Protein AF-A0A9D1XZH8-F1 (a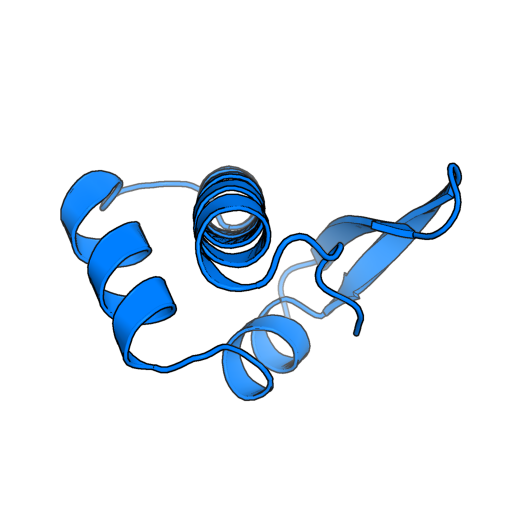fdb_monomer)

Radius of gyration: 10.8 Å; Cα contacts (8 Å, |Δi|>4): 61; chains: 1; bounding box: 28×24×22 Å

Mean predicted aligned error: 2.73 Å

Organism: NCBI:txid2838610

pLDDT: mean 93.77, std 5.54, range [65.88, 98.38]

Solvent-accessible surface area (backbone atoms only — not comparable to full-atom values): 3833 Å² total; per-residue (Å²): 134,58,74,33,76,47,67,56,97,88,39,79,40,82,42,52,42,69,62,48,61,74,72,48,60,66,70,53,49,52,49,33,47,73,74,46,68,87,68,55,73,54,61,45,51,56,47,32,41,52,53,44,27,72,76,70,74,44,83,73,83,131

Foldseek 3Di:
DDWEWDQDPNDTDIDDLVVLLVPADPVLLVVLCVVCPPDDSHSSVVSSQVVCCVVPVDGDDD

InterPro domains:
  IPR054398 AcrIC5-like domain [PF22147] (13-60)

Structure (mmCIF, N/CA/C/O backbone):
data_AF-A0A9D1XZH8-F1
#
_entry.id   AF-A0A9D1XZH8-F1
#
loop_
_atom_site.group_PDB
_atom_site.id
_atom_site.type_symbol
_atom_site.label_atom_id
_atom_site.label_alt_id
_at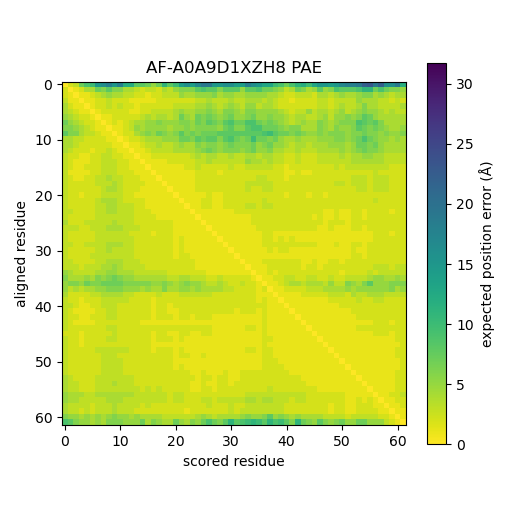om_site.label_comp_id
_atom_site.label_asym_id
_atom_site.label_entity_id
_atom_site.label_seq_id
_atom_site.pdbx_PDB_ins_code
_atom_site.Cartn_x
_atom_site.Cartn_y
_atom_site.Cartn_z
_atom_site.occupancy
_atom_site.B_iso_or_equiv
_atom_site.auth_seq_id
_atom_site.auth_comp_id
_atom_site.auth_asym_id
_atom_site.auth_atom_id
_atom_site.pdbx_PDB_model_num
ATOM 1 N N . MET A 1 1 ? -16.052 2.714 -8.771 1.00 65.88 1 MET A N 1
ATOM 2 C CA . MET A 1 1 ? -14.763 2.138 -8.370 1.00 65.88 1 MET A CA 1
ATOM 3 C C . MET A 1 1 ? -14.005 3.215 -7.615 1.00 65.88 1 MET A C 1
ATOM 5 O O . MET A 1 1 ? -14.089 4.376 -8.021 1.00 65.88 1 MET A O 1
ATOM 9 N N . ALA A 1 2 ? -13.413 2.874 -6.471 1.00 89.38 2 ALA A N 1
ATOM 10 C CA . ALA A 1 2 ? -12.648 3.825 -5.669 1.00 89.38 2 ALA A CA 1
ATOM 11 C C . ALA A 1 2 ? -11.304 4.113 -6.349 1.00 89.38 2 ALA A C 1
ATOM 13 O O . ALA A 1 2 ? -10.733 3.241 -7.003 1.00 89.38 2 ALA A O 1
ATOM 14 N N . LYS A 1 3 ? -10.819 5.346 -6.215 1.00 94.31 3 LYS A N 1
ATOM 15 C CA . LYS A 1 3 ? -9.514 5.751 -6.735 1.00 94.31 3 LYS A CA 1
ATOM 16 C C . LYS A 1 3 ? -8.539 5.921 -5.585 1.00 94.31 3 LYS A C 1
ATOM 18 O O . LYS A 1 3 ? -8.898 6.497 -4.561 1.00 94.31 3 LYS A O 1
ATOM 23 N N . VAL A 1 4 ? -7.312 5.480 -5.803 1.00 94.62 4 VAL A N 1
ATOM 24 C CA . VAL A 1 4 ? -6.188 5.625 -4.873 1.00 94.62 4 VAL A CA 1
ATOM 25 C C . VAL A 1 4 ? -5.001 6.235 -5.600 1.00 94.62 4 VAL A C 1
ATOM 27 O O . VAL A 1 4 ? -4.889 6.132 -6.823 1.00 94.62 4 VAL A O 1
ATOM 30 N N . SER A 1 5 ? -4.124 6.891 -4.851 1.00 94.25 5 SER A N 1
ATOM 31 C CA . SER A 1 5 ? -2.879 7.445 -5.366 1.00 94.25 5 SER A CA 1
ATOM 32 C C . SER A 1 5 ? -1.723 6.493 -5.077 1.00 94.25 5 SER A C 1
ATOM 34 O O . SER A 1 5 ? -1.528 6.070 -3.934 1.00 94.25 5 SER A O 1
ATOM 36 N N . ILE A 1 6 ? -0.934 6.178 -6.102 1.00 90.62 6 ILE A N 1
ATOM 37 C CA . ILE A 1 6 ? 0.335 5.457 -5.966 1.00 90.62 6 ILE A CA 1
ATOM 38 C C . ILE A 1 6 ? 1.473 6.276 -6.574 1.00 90.62 6 ILE A C 1
ATOM 40 O O . ILE A 1 6 ? 1.312 6.889 -7.627 1.00 90.62 6 ILE A O 1
ATOM 44 N N . CYS A 1 7 ? 2.644 6.264 -5.935 1.00 86.44 7 CYS A N 1
ATOM 45 C CA . CYS A 1 7 ? 3.839 6.906 -6.480 1.00 86.44 7 CYS A CA 1
ATOM 46 C C . CYS A 1 7 ? 4.630 5.892 -7.311 1.00 86.44 7 CYS A C 1
ATOM 48 O O . CYS A 1 7 ? 5.106 4.891 -6.776 1.00 86.44 7 CYS A O 1
ATOM 50 N N . VAL A 1 8 ? 4.768 6.161 -8.611 1.00 80.38 8 VAL A N 1
ATOM 51 C CA . VAL A 1 8 ? 5.526 5.340 -9.566 1.00 80.38 8 VAL A CA 1
ATOM 52 C C . VAL A 1 8 ? 6.613 6.211 -10.185 1.00 80.38 8 VAL A C 1
ATOM 54 O O . VAL A 1 8 ? 6.313 7.211 -10.843 1.00 80.38 8 VAL A O 1
ATOM 57 N N . ASN A 1 9 ? 7.880 5.832 -9.997 1.00 83.38 9 ASN A N 1
ATOM 58 C CA . ASN A 1 9 ? 9.048 6.591 -10.468 1.00 83.38 9 ASN A CA 1
ATOM 59 C C . ASN A 1 9 ? 9.060 8.063 -10.001 1.00 83.38 9 ASN A C 1
ATOM 61 O O . ASN A 1 9 ? 9.477 8.946 -10.747 1.00 83.38 9 ASN A O 1
ATOM 65 N N . GLY A 1 10 ? 8.578 8.338 -8.784 1.00 83.75 10 GLY A N 1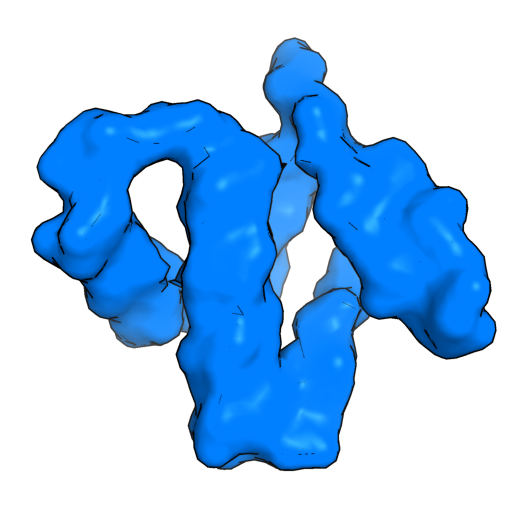
ATOM 66 C CA . GLY A 1 10 ? 8.548 9.690 -8.213 1.00 83.75 10 GLY A CA 1
ATOM 67 C C . GLY A 1 10 ? 7.349 10.550 -8.625 1.00 83.75 10 GLY A C 1
ATOM 68 O O . GLY A 1 10 ? 7.329 11.736 -8.304 1.00 83.75 10 GLY A O 1
ATOM 69 N N . TYR A 1 11 ? 6.360 9.978 -9.318 1.00 87.06 11 TYR A N 1
ATOM 70 C CA . TYR A 1 11 ? 5.137 10.676 -9.711 1.00 87.06 11 TYR A CA 1
ATOM 71 C C . TYR A 1 11 ? 3.904 9.961 -9.174 1.00 87.06 11 TYR A C 1
ATOM 73 O O . TYR A 1 11 ? 3.739 8.758 -9.390 1.00 87.06 11 TYR A O 1
ATOM 81 N N . ASP A 1 12 ? 3.020 10.726 -8.541 1.00 88.94 12 ASP A N 1
ATOM 82 C CA . ASP A 1 12 ? 1.721 10.238 -8.095 1.00 88.94 12 ASP A CA 1
ATOM 83 C C . ASP A 1 12 ? 0.798 9.992 -9.293 1.00 88.94 12 ASP A C 1
ATOM 85 O O . ASP A 1 12 ? 0.693 10.812 -10.213 1.00 88.94 12 ASP A O 1
ATOM 89 N N . ARG A 1 13 ? 0.124 8.843 -9.284 1.00 90.62 13 ARG A N 1
ATOM 90 C CA . ARG A 1 13 ? -0.872 8.451 -10.280 1.00 90.62 13 ARG A CA 1
ATOM 91 C C . ARG A 1 13 ? -2.128 7.972 -9.581 1.00 90.62 13 ARG A C 1
ATOM 93 O O . ARG A 1 13 ? -2.056 7.145 -8.677 1.00 90.62 13 ARG A O 1
ATOM 100 N N . GLU A 1 14 ? -3.272 8.454 -10.056 1.00 94.44 14 GLU A N 1
ATOM 101 C CA . GLU A 1 14 ? -4.558 7.873 -9.688 1.00 94.44 14 GLU A CA 1
ATOM 102 C C . GLU A 1 14 ? -4.745 6.541 -10.409 1.00 94.44 14 GLU A C 1
ATOM 104 O O . GLU A 1 14 ? -4.660 6.467 -11.638 1.00 94.44 14 GLU A O 1
ATOM 109 N N . VAL A 1 15 ? -5.046 5.509 -9.636 1.00 93.00 15 VAL A N 1
ATOM 110 C CA . VAL A 1 15 ? -5.323 4.161 -10.122 1.00 93.00 15 VAL A CA 1
ATOM 111 C C . VAL A 1 15 ? -6.610 3.637 -9.503 1.00 93.00 15 VAL A C 1
ATOM 113 O O . VAL A 1 15 ? -7.094 4.137 -8.484 1.00 93.00 15 VAL A O 1
ATOM 116 N N . ASP A 1 16 ? -7.193 2.651 -10.172 1.00 95.19 16 ASP A N 1
ATOM 117 C CA . ASP A 1 16 ? -8.404 1.985 -9.722 1.00 95.19 16 ASP A CA 1
ATOM 118 C C . ASP A 1 16 ? -8.083 1.009 -8.585 1.00 95.19 16 ASP A C 1
ATOM 120 O O . ASP A 1 16 ? -7.233 0.132 -8.743 1.00 95.19 16 ASP A O 1
ATOM 124 N N . PHE A 1 17 ? -8.746 1.165 -7.439 1.00 95.06 17 PHE A N 1
ATOM 125 C CA . PHE A 1 17 ? -8.478 0.349 -6.256 1.00 95.06 17 PHE A CA 1
ATOM 126 C C . PHE A 1 17 ? -8.717 -1.142 -6.509 1.00 95.06 17 PHE A C 1
ATOM 128 O O . PHE A 1 17 ? -7.884 -1.969 -6.136 1.00 95.06 17 PHE A O 1
ATOM 135 N N . ASP A 1 18 ? -9.818 -1.485 -7.182 1.00 95.12 18 ASP A N 1
ATOM 136 C CA . ASP A 1 18 ? -10.161 -2.878 -7.461 1.00 95.12 18 ASP A CA 1
ATOM 137 C C . ASP A 1 18 ? -9.114 -3.497 -8.402 1.00 95.12 18 ASP A C 1
ATOM 139 O O . ASP A 1 18 ? -8.702 -4.645 -8.219 1.00 95.12 18 ASP A O 1
ATOM 143 N N . ALA A 1 19 ? -8.614 -2.731 -9.378 1.00 93.12 19 ALA A N 1
ATOM 144 C CA . ALA A 1 19 ? -7.499 -3.158 -10.221 1.00 93.12 19 ALA A CA 1
ATOM 145 C C . ALA A 1 19 ? -6.209 -3.387 -9.414 1.00 93.12 19 ALA A C 1
ATOM 147 O O . ALA A 1 19 ? -5.555 -4.408 -9.616 1.00 93.12 19 ALA A O 1
ATOM 148 N N . CYS A 1 20 ? -5.868 -2.497 -8.472 1.00 93.75 20 CYS A N 1
ATOM 149 C CA . CYS A 1 20 ? -4.709 -2.683 -7.596 1.00 93.75 20 CYS A CA 1
ATOM 150 C C . CYS A 1 20 ? -4.811 -3.983 -6.803 1.00 93.75 20 CYS A C 1
ATOM 152 O O . CYS A 1 20 ? -3.878 -4.779 -6.829 1.00 93.75 20 CYS A O 1
ATOM 154 N N . VAL A 1 21 ? -5.947 -4.210 -6.140 1.00 95.25 21 VAL A N 1
ATOM 155 C CA . VAL A 1 21 ? -6.198 -5.383 -5.287 1.00 95.25 21 VAL A CA 1
ATOM 156 C C . VAL A 1 21 ? -6.062 -6.699 -6.058 1.00 95.25 21 VAL A C 1
ATOM 158 O O . VAL A 1 21 ? -5.549 -7.677 -5.512 1.00 95.25 21 VAL A O 1
ATOM 161 N N . ASN A 1 22 ? -6.469 -6.720 -7.330 1.00 95.75 22 ASN A N 1
ATOM 162 C CA . ASN A 1 22 ? -6.346 -7.893 -8.201 1.00 95.75 22 ASN A CA 1
ATOM 163 C C . ASN A 1 22 ? -4.900 -8.215 -8.618 1.00 95.75 22 ASN A C 1
ATOM 165 O 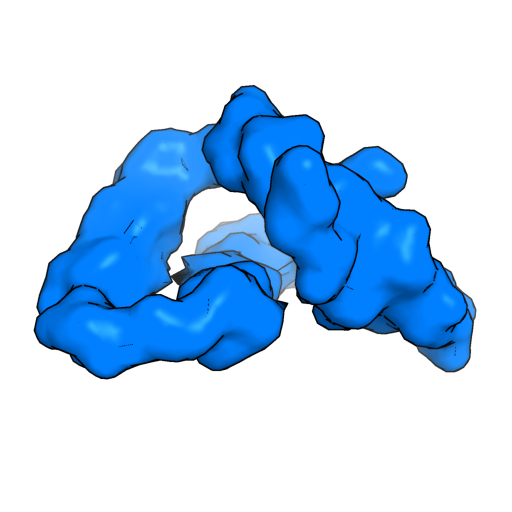O . ASN A 1 22 ? -4.635 -9.334 -9.050 1.00 95.75 22 ASN A O 1
ATOM 169 N N . LEU A 1 23 ? -3.976 -7.257 -8.512 1.00 95.56 23 LEU A N 1
ATOM 170 C CA . LEU A 1 23 ? -2.550 -7.442 -8.812 1.00 95.56 23 LEU A CA 1
ATOM 171 C C . LEU A 1 23 ? -1.710 -7.722 -7.557 1.00 95.56 23 LEU A C 1
ATOM 173 O O . LEU A 1 23 ? -0.498 -7.910 -7.657 1.00 95.56 23 LEU A O 1
ATOM 177 N N . MET A 1 24 ? -2.328 -7.707 -6.375 1.00 96.19 24 MET A N 1
ATOM 178 C CA . MET A 1 24 ? -1.616 -7.890 -5.118 1.00 96.19 24 MET A CA 1
ATOM 17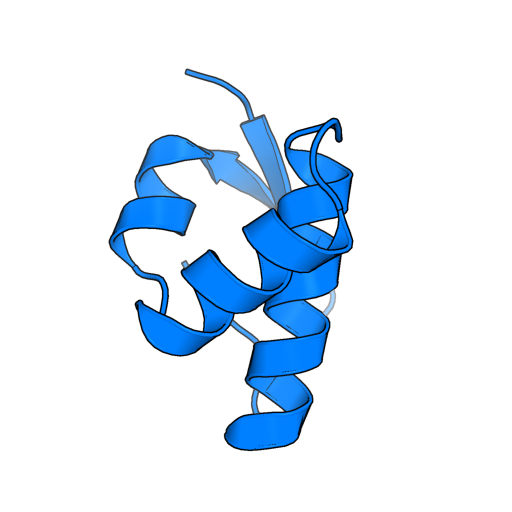9 C C . MET A 1 24 ? -1.204 -9.341 -4.882 1.00 96.19 24 MET A C 1
ATOM 181 O O . MET A 1 24 ? -1.901 -10.280 -5.252 1.00 96.19 24 MET A O 1
ATOM 185 N N . ASP A 1 25 ? -0.093 -9.499 -4.174 1.00 98.06 25 ASP A N 1
ATOM 186 C CA . ASP A 1 25 ? 0.260 -10.734 -3.490 1.00 98.06 25 ASP A CA 1
ATOM 187 C C . ASP A 1 25 ? -0.793 -11.033 -2.411 1.00 98.06 25 ASP A C 1
ATOM 189 O O . ASP A 1 25 ? -1.044 -10.194 -1.539 1.00 98.06 25 ASP A O 1
ATOM 193 N N . ASP A 1 26 ? -1.418 -12.209 -2.493 1.00 98.00 26 ASP A N 1
ATOM 194 C CA . ASP A 1 26 ? -2.539 -12.588 -1.630 1.00 98.00 26 ASP A CA 1
ATOM 195 C C . ASP A 1 26 ? -2.154 -12.595 -0.138 1.00 98.00 26 ASP A C 1
ATOM 197 O O . ASP A 1 26 ? -2.912 -12.066 0.677 1.00 98.00 26 ASP A O 1
ATOM 201 N N . ASP A 1 27 ? -0.961 -13.090 0.218 1.00 98.31 27 ASP A N 1
ATOM 202 C CA . ASP A 1 27 ? -0.506 -13.161 1.615 1.00 98.31 27 ASP A CA 1
ATOM 203 C C . ASP A 1 27 ? -0.330 -11.753 2.204 1.00 98.31 27 ASP A C 1
ATOM 205 O O . ASP A 1 27 ? -0.771 -11.457 3.318 1.00 98.31 27 ASP A O 1
ATOM 209 N N . LEU A 1 28 ? 0.301 -10.853 1.442 1.00 98.38 28 LEU A N 1
ATOM 210 C CA . LEU A 1 28 ? 0.518 -9.473 1.882 1.00 98.38 28 LEU A CA 1
ATOM 211 C C . LEU A 1 28 ? -0.789 -8.673 1.932 1.00 98.38 28 LEU A C 1
ATOM 213 O O . LEU A 1 28 ? -0.959 -7.826 2.812 1.00 98.38 28 LEU A O 1
ATOM 217 N N . ARG A 1 29 ? -1.717 -8.940 1.007 1.00 97.75 29 ARG A N 1
ATOM 218 C CA . ARG A 1 29 ? -3.053 -8.334 0.988 1.00 97.75 29 ARG A CA 1
ATOM 219 C C . ARG A 1 29 ? -3.846 -8.725 2.234 1.00 97.75 29 ARG A C 1
ATOM 221 O O . ARG A 1 29 ? -4.434 -7.862 2.887 1.00 97.75 29 ARG A O 1
ATOM 228 N N . GLU A 1 30 ? -3.858 -10.011 2.574 1.00 97.88 30 GLU A N 1
ATOM 229 C CA . GLU A 1 30 ? -4.526 -10.515 3.776 1.00 97.88 30 GLU A CA 1
ATOM 230 C C . GLU A 1 30 ? -3.891 -9.953 5.050 1.00 97.88 30 GLU A C 1
ATOM 232 O O . GLU A 1 30 ? -4.612 -9.520 5.951 1.00 97.88 30 GLU A O 1
ATOM 237 N N . GLN A 1 31 ? -2.558 -9.866 5.099 1.00 98.00 31 GLN A N 1
ATOM 238 C CA . GLN A 1 31 ? -1.849 -9.241 6.212 1.00 98.00 31 GLN A CA 1
ATOM 239 C C . GLN A 1 31 ? -2.237 -7.765 6.380 1.00 98.00 31 GLN A C 1
ATOM 241 O O . GLN A 1 31 ? -2.582 -7.349 7.486 1.00 98.00 31 GLN A O 1
ATOM 246 N N . ALA A 1 32 ? -2.232 -6.976 5.301 1.00 97.69 32 ALA A N 1
ATOM 247 C CA . ALA A 1 32 ? -2.638 -5.572 5.355 1.00 97.69 32 ALA A CA 1
ATOM 248 C C . ALA A 1 32 ? -4.080 -5.416 5.873 1.00 97.69 32 ALA A C 1
ATOM 250 O O . ALA A 1 32 ? -4.351 -4.546 6.703 1.00 97.69 32 ALA A O 1
ATOM 251 N N . HIS A 1 33 ? -4.998 -6.292 5.447 1.00 96.38 33 HIS A N 1
ATOM 252 C CA . HIS A 1 33 ? -6.384 -6.279 5.924 1.00 96.38 33 HIS A CA 1
ATOM 253 C C . HIS A 1 33 ? -6.485 -6.636 7.407 1.00 96.38 33 HIS A C 1
ATOM 255 O O . HIS A 1 33 ? -7.225 -5.977 8.139 1.00 96.38 33 HIS A O 1
ATOM 261 N N . ALA A 1 34 ? -5.748 -7.652 7.856 1.00 97.38 34 ALA A N 1
ATOM 262 C CA . ALA A 1 34 ? -5.736 -8.072 9.253 1.00 97.38 34 ALA A CA 1
ATOM 263 C C . ALA A 1 34 ? -5.181 -6.983 10.185 1.00 97.38 34 ALA A C 1
ATOM 265 O O . ALA A 1 34 ? -5.644 -6.855 11.317 1.00 97.38 34 ALA A O 1
ATOM 266 N N . GLU A 1 35 ? -4.213 -6.195 9.714 1.00 96.50 35 GLU A N 1
ATOM 267 C CA . GLU A 1 35 ? -3.575 -5.138 10.502 1.00 96.50 35 GLU A CA 1
ATOM 268 C C . GLU A 1 35 ? -4.387 -3.838 10.561 1.00 96.50 35 GLU A C 1
ATOM 270 O O . GLU A 1 35 ? -4.364 -3.162 11.589 1.00 96.50 35 GLU A O 1
ATOM 275 N N . LEU A 1 36 ? -5.088 -3.473 9.481 1.00 95.88 36 LEU A N 1
ATOM 276 C CA . LEU A 1 36 ? -5.712 -2.151 9.356 1.00 95.88 36 LEU A CA 1
ATOM 277 C C . LEU A 1 36 ? -7.241 -2.143 9.348 1.00 95.88 36 LEU A C 1
ATOM 279 O O . LEU A 1 36 ? -7.823 -1.067 9.402 1.00 95.88 36 LEU A O 1
ATOM 283 N N . SER A 1 37 ? -7.931 -3.281 9.264 1.00 92.12 37 SER A N 1
ATOM 284 C CA . SER A 1 37 ? -9.396 -3.257 9.179 1.00 92.12 37 SER A CA 1
ATOM 285 C C . SER A 1 37 ? -10.056 -2.811 10.502 1.00 92.12 37 SER A C 1
ATOM 287 O O . SER A 1 37 ? -9.813 -3.439 11.536 1.00 92.12 37 SER A O 1
ATOM 289 N N . PRO A 1 38 ? -10.971 -1.815 10.493 1.00 93.44 38 PRO A N 1
ATOM 290 C CA . PRO A 1 38 ? -11.444 -1.036 9.340 1.00 93.44 38 PRO A CA 1
ATOM 291 C C . PRO A 1 38 ? -10.517 0.145 8.975 1.00 93.44 38 PRO A C 1
ATOM 293 O O . PRO A 1 38 ? -10.117 0.906 9.852 1.00 93.44 38 PRO A O 1
ATOM 296 N N . CYS A 1 39 ? -10.257 0.347 7.677 1.00 96.31 39 CYS A N 1
ATOM 297 C CA . CYS A 1 39 ? -9.446 1.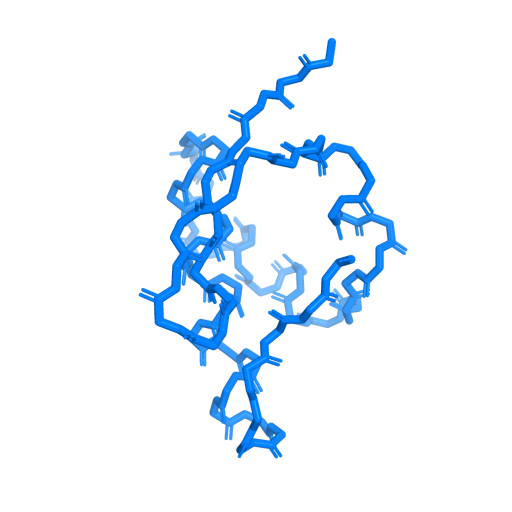449 7.131 1.00 96.31 39 CYS A CA 1
ATOM 298 C C . CYS A 1 39 ? -10.018 1.987 5.809 1.00 96.31 39 CYS A C 1
ATOM 300 O O . CYS A 1 39 ? -10.943 1.406 5.236 1.00 96.31 39 CYS A O 1
ATOM 302 N N . THR A 1 40 ? -9.471 3.106 5.335 1.00 97.00 40 THR A N 1
ATOM 303 C CA . THR A 1 40 ? -9.721 3.644 3.988 1.00 97.00 40 THR A CA 1
ATOM 304 C C . THR A 1 40 ? -8.947 2.874 2.913 1.00 97.00 40 THR A C 1
ATOM 306 O O . THR A 1 40 ? -7.937 2.230 3.206 1.00 97.00 40 THR A O 1
ATOM 309 N N . GLU A 1 41 ? -9.365 2.976 1.644 1.00 96.56 41 GLU A N 1
ATOM 310 C CA . GLU A 1 41 ? -8.633 2.337 0.541 1.00 96.56 41 GLU A CA 1
ATOM 311 C C . GLU A 1 41 ? -7.188 2.847 0.431 1.00 96.56 41 GLU A C 1
ATOM 313 O O . GLU A 1 41 ? -6.278 2.062 0.180 1.00 96.56 41 GLU A O 1
ATOM 318 N N . GLN A 1 42 ? -6.949 4.144 0.661 1.00 96.62 42 GLN A N 1
ATOM 319 C CA . GLN A 1 42 ? -5.600 4.713 0.590 1.00 96.62 42 GLN A CA 1
ATOM 320 C C . GLN A 1 42 ? -4.692 4.168 1.702 1.00 96.62 42 GLN A C 1
ATOM 322 O O . GLN A 1 42 ? -3.572 3.751 1.415 1.00 96.62 42 GLN A O 1
ATOM 327 N N . GLU A 1 43 ? -5.181 4.109 2.947 1.00 97.12 43 GLU A N 1
ATOM 328 C CA . GLU A 1 43 ? -4.430 3.523 4.069 1.00 97.12 43 GLU A CA 1
ATOM 329 C C . GLU A 1 43 ? -4.082 2.055 3.800 1.0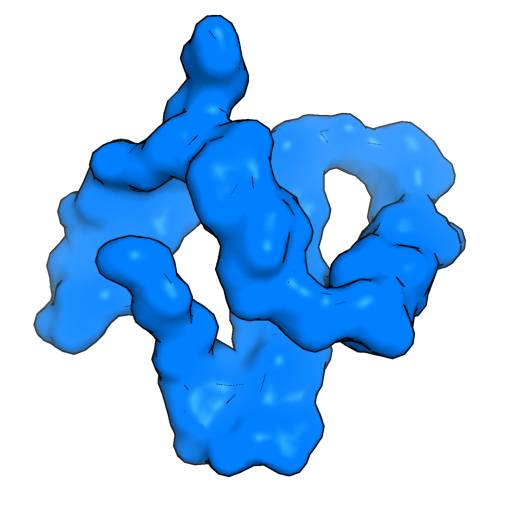0 97.12 43 GLU A C 1
ATOM 331 O O . GLU A 1 43 ? -2.961 1.617 4.070 1.00 97.12 43 GLU A O 1
ATOM 336 N N . PHE A 1 44 ? -5.022 1.307 3.216 1.00 97.19 44 PHE A N 1
ATOM 337 C CA . PHE A 1 44 ? -4.806 -0.077 2.822 1.00 97.19 44 PHE A CA 1
ATOM 338 C C . PHE A 1 44 ? -3.692 -0.217 1.773 1.00 97.19 44 PHE A C 1
ATOM 340 O O . PHE A 1 44 ? -2.759 -1.002 1.960 1.00 97.19 44 PHE A O 1
ATOM 347 N N . ILE A 1 45 ? -3.755 0.567 0.689 1.00 96.06 45 ILE A N 1
ATOM 348 C CA . I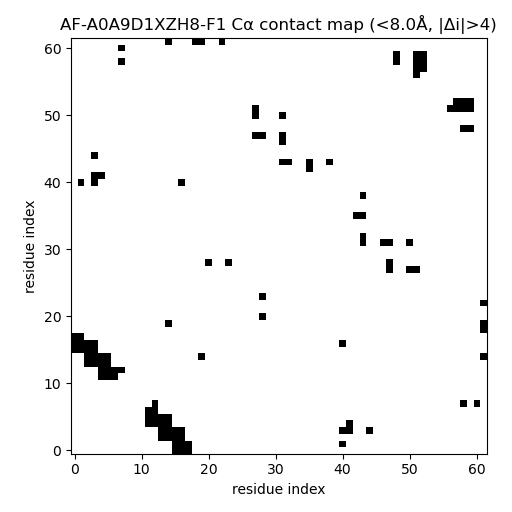LE A 1 45 ? -2.736 0.557 -0.371 1.00 96.06 45 ILE A CA 1
ATOM 349 C C . ILE A 1 45 ? -1.366 0.949 0.180 1.00 96.06 45 ILE A C 1
ATOM 351 O O . ILE A 1 45 ? -0.375 0.282 -0.118 1.00 96.06 45 ILE A O 1
ATOM 355 N N . ASP A 1 46 ? -1.289 1.995 1.000 1.00 95.81 46 ASP A N 1
ATOM 356 C CA . ASP A 1 46 ? -0.018 2.465 1.551 1.00 95.81 46 ASP A CA 1
ATOM 357 C C . ASP A 1 46 ? 0.633 1.411 2.446 1.00 95.81 46 ASP A C 1
ATOM 359 O O . ASP A 1 46 ? 1.851 1.209 2.385 1.00 95.81 46 ASP A O 1
ATOM 363 N N . ARG A 1 47 ? -0.165 0.673 3.223 1.00 97.38 47 ARG A N 1
ATOM 364 C CA . ARG A 1 47 ? 0.353 -0.430 4.030 1.00 97.38 47 ARG A CA 1
ATOM 365 C C . ARG A 1 47 ? 0.798 -1.613 3.189 1.00 97.38 47 ARG A C 1
ATOM 367 O O . ARG A 1 47 ? 1.886 -2.139 3.425 1.00 97.38 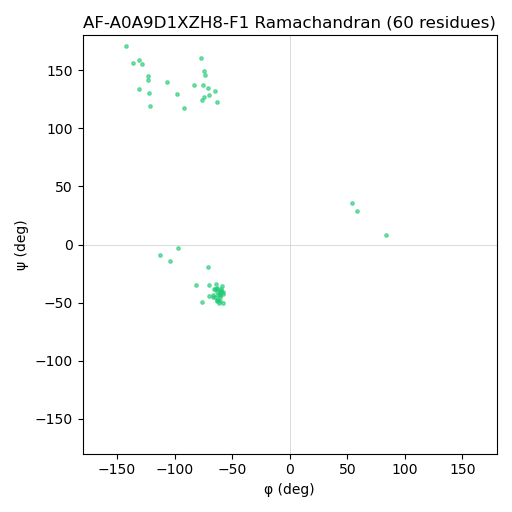47 ARG A O 1
ATOM 374 N N . TYR A 1 48 ? 0.007 -2.000 2.193 1.00 97.25 48 TYR A N 1
ATOM 375 C CA . TYR A 1 48 ? 0.396 -3.057 1.266 1.00 97.25 48 TYR A CA 1
ATOM 376 C C . TYR A 1 48 ? 1.719 -2.719 0.560 1.00 97.25 48 TYR A C 1
ATOM 378 O O . TYR A 1 48 ? 2.605 -3.566 0.478 1.00 97.25 48 TYR A O 1
ATOM 386 N N . ARG A 1 49 ? 1.907 -1.470 0.115 1.00 95.69 49 ARG A N 1
ATOM 387 C CA . ARG A 1 49 ? 3.148 -1.019 -0.540 1.00 95.69 49 ARG A CA 1
ATOM 388 C C . ARG A 1 49 ? 4.371 -1.165 0.362 1.00 95.69 49 ARG A C 1
ATOM 390 O O . ARG A 1 49 ? 5.418 -1.592 -0.116 1.00 95.69 49 ARG A O 1
ATOM 397 N N . GLN A 1 50 ? 4.238 -0.862 1.654 1.00 96.81 50 GLN A N 1
ATOM 398 C CA . GLN A 1 50 ? 5.314 -1.081 2.628 1.00 96.81 50 GLN A CA 1
ATOM 399 C C . GLN A 1 50 ? 5.659 -2.569 2.752 1.00 96.81 50 GLN A C 1
ATOM 401 O O . GLN A 1 50 ? 6.824 -2.937 2.640 1.00 96.81 50 GLN A O 1
ATOM 406 N N . LEU A 1 51 ? 4.646 -3.427 2.916 1.00 97.94 51 LEU A N 1
ATOM 407 C CA . LEU A 1 51 ? 4.831 -4.879 3.003 1.00 97.94 51 LEU A CA 1
ATOM 408 C C . LEU A 1 51 ? 5.475 -5.456 1.733 1.00 97.94 51 LEU A C 1
ATOM 410 O O . LEU A 1 51 ? 6.381 -6.288 1.812 1.00 97.94 51 LEU A O 1
ATOM 414 N N . HIS A 1 52 ? 5.034 -4.991 0.564 1.00 97.19 52 HIS A N 1
ATOM 415 C CA . HIS A 1 52 ? 5.567 -5.398 -0.731 1.00 97.19 52 HIS A CA 1
ATOM 416 C C . HIS A 1 52 ? 7.042 -5.012 -0.863 1.00 97.19 52 HIS A C 1
ATOM 418 O O . HIS A 1 52 ? 7.873 -5.862 -1.180 1.00 97.19 52 HIS A O 1
ATOM 424 N N . PHE A 1 53 ? 7.389 -3.766 -0.532 1.00 96.19 53 PHE A N 1
ATOM 425 C CA . PHE A 1 53 ? 8.773 -3.304 -0.553 1.00 96.19 53 PHE A CA 1
ATOM 426 C C . PHE A 1 53 ? 9.656 -4.065 0.446 1.00 96.19 53 PHE A C 1
ATOM 428 O O . PHE A 1 53 ? 10.798 -4.404 0.136 1.00 96.19 53 PHE A O 1
ATOM 435 N N . ASP A 1 54 ? 9.147 -4.391 1.633 1.00 97.69 54 ASP A N 1
ATOM 436 C CA . ASP A 1 54 ? 9.903 -5.161 2.622 1.00 97.69 54 ASP A CA 1
ATOM 437 C C . ASP A 1 54 ? 10.200 -6.594 2.153 1.00 97.69 54 ASP A C 1
ATOM 439 O O . ASP A 1 54 ? 11.310 -7.089 2.385 1.00 97.69 54 ASP A O 1
ATOM 443 N N . LYS A 1 55 ? 9.248 -7.236 1.459 1.00 97.88 55 LYS A N 1
ATOM 444 C CA . LYS A 1 55 ? 9.380 -8.599 0.911 1.00 97.88 55 LYS A CA 1
ATOM 445 C C . LYS A 1 55 ? 10.252 -8.642 -0.346 1.00 97.88 55 LYS A C 1
ATOM 447 O O . LYS A 1 55 ? 11.160 -9.468 -0.425 1.00 97.88 55 LYS A O 1
ATOM 452 N N . TYR A 1 56 ? 9.985 -7.766 -1.313 1.00 96.94 56 TYR A N 1
ATOM 453 C CA . TYR A 1 56 ? 10.546 -7.841 -2.667 1.00 96.94 56 TYR A CA 1
ATOM 454 C C . TYR A 1 56 ? 11.675 -6.843 -2.936 1.00 96.94 56 TYR A C 1
ATOM 456 O O . TYR A 1 56 ? 12.431 -7.021 -3.888 1.00 96.94 56 TYR A O 1
ATOM 464 N N . ARG A 1 57 ? 11.845 -5.831 -2.074 1.00 96.62 57 ARG A N 1
ATOM 465 C CA . ARG A 1 57 ? 12.807 -4.728 -2.256 1.00 96.62 57 ARG A CA 1
ATOM 466 C C . ARG A 1 57 ? 12.582 -3.936 -3.549 1.00 96.62 57 ARG A C 1
ATOM 468 O O . ARG A 1 57 ? 13.522 -3.347 -4.078 1.00 96.62 57 ARG A O 1
ATOM 475 N N . GLU A 1 58 ? 11.337 -3.890 -4.015 1.00 93.31 58 GLU A N 1
ATOM 476 C CA . GLU A 1 58 ? 10.887 -3.117 -5.173 1.00 93.31 58 GLU A CA 1
ATOM 477 C C . GLU A 1 58 ? 9.566 -2.394 -4.878 1.00 93.31 58 GLU A C 1
ATOM 479 O O . GLU A 1 58 ? 8.825 -2.775 -3.970 1.00 93.31 58 GLU A O 1
ATOM 484 N N . ASP A 1 59 ? 9.295 -1.315 -5.614 1.00 91.75 59 ASP A N 1
ATOM 485 C CA . ASP A 1 59 ? 8.029 -0.589 -5.518 1.00 91.75 59 ASP A CA 1
ATOM 486 C C . ASP A 1 59 ? 6.912 -1.361 -6.225 1.00 91.75 59 ASP A C 1
ATOM 488 O O . ASP A 1 59 ? 7.085 -1.823 -7.353 1.00 91.75 59 ASP A O 1
ATOM 492 N N . PHE A 1 60 ? 5.733 -1.418 -5.603 1.00 91.62 60 PHE A N 1
ATOM 493 C CA . PHE A 1 60 ? 4.539 -1.965 -6.243 1.00 91.62 60 PHE A CA 1
ATOM 494 C C . PHE A 1 60 ? 4.112 -1.104 -7.442 1.00 91.62 60 PHE A C 1
ATOM 496 O O . PHE A 1 60 ? 3.991 0.120 -7.327 1.00 91.62 60 PHE A O 1
ATOM 503 N N . GLN A 1 61 ? 3.849 -1.752 -8.578 1.00 86.88 61 GLN A N 1
ATOM 504 C CA . GLN A 1 61 ? 3.431 -1.118 -9.830 1.00 86.88 61 GLN A CA 1
ATOM 505 C C . GLN A 1 61 ? 2.099 -1.708 -10.306 1.00 86.88 61 GLN A C 1
ATOM 507 O O . GLN A 1 61 ? 1.842 -2.895 -10.115 1.00 86.88 61 GLN A O 1
ATOM 512 N N . VAL A 1 62 ? 1.272 -0.857 -10.919 1.00 82.38 62 VAL A N 1
ATOM 513 C CA . VAL A 1 62 ? -0.075 -1.160 -11.437 1.00 82.38 62 VAL A CA 1
ATOM 514 C C . VAL A 1 62 ? -0.120 -0.848 -12.923 1.00 82.38 62 VAL A C 1
ATOM 516 O O . VAL A 1 62 ? 0.444 0.206 -13.306 1.00 82.38 62 VAL A O 1
#

Nearest PDB structures (foldseek):
  7yhr-assembly1_A  TM=8.915E-01  e=3.066E-04  Pseudomonas delhiensis

Sequence (62 aa):
MAKVSICVNGYDREVDFDACVNLMDDDLREQAHAELSPCTEQEFIDRYRQLHFDKYREDFQV

Secondary structure (DSSP, 8-state):
--EEEEEETTEEEEEEHHHHHHTS-HHHHHHHHHHH-S--HHHHHHHHHHHHHHHHSS----